Protein AF-A0A7L2IYG3-F1 (afdb_monomer_lite)

Sequence (70 aa):
TEALLHTLKRSRRVKANDRERNRMHHLNAALDELRSVLPTFPDDTKLTKIETLRFAYNYIWALSETLRLA

Foldseek 3Di:
DVVVVVVVVVVVVVVVVVVVVVVVVVVVVVLVVLVVPQDDDPPDDPDDSVRSVVSSVVVVVVVVVVVVVD

Structure (mmCIF, N/CA/C/O backbone):
data_AF-A0A7L2IYG3-F1
#
_entry.id   AF-A0A7L2IYG3-F1
#
loop_
_atom_site.group_PDB
_atom_site.id
_atom_site.type_symbol
_atom_site.label_atom_id
_atom_site.label_alt_id
_atom_site.label_comp_id
_atom_site.label_asym_id
_atom_site.label_entity_id
_atom_site.label_seq_id
_atom_site.pdbx_PDB_ins_code
_atom_site.Cartn_x
_atom_site.Cartn_y
_atom_site.Cartn_z
_atom_site.occupancy
_atom_site.B_iso_or_equiv
_atom_site.auth_seq_id
_atom_site.auth_comp_id
_atom_site.auth_asym_id
_atom_site.auth_atom_id
_atom_site.pdbx_PDB_model_num
ATOM 1 N N . THR A 1 1 ? 25.261 -8.013 -38.306 1.00 83.88 1 THR A N 1
ATOM 2 C CA . THR A 1 1 ? 26.262 -6.980 -37.962 1.00 83.88 1 THR A CA 1
ATOM 3 C C . THR A 1 1 ? 26.162 -6.657 -36.483 1.00 83.88 1 THR A C 1
ATOM 5 O O . THR A 1 1 ? 25.096 -6.844 -35.898 1.00 83.88 1 THR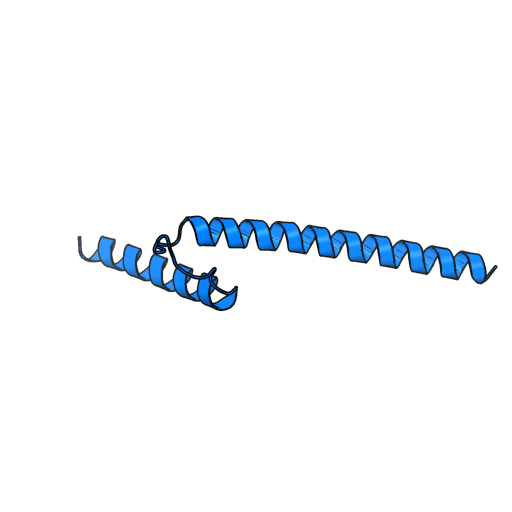 A O 1
ATOM 8 N N . GLU A 1 2 ? 27.238 -6.184 -35.859 1.00 85.50 2 GLU A N 1
ATOM 9 C CA . GLU A 1 2 ? 27.243 -5.798 -34.436 1.00 85.50 2 GLU A CA 1
ATOM 10 C C . GLU A 1 2 ? 26.149 -4.770 -34.091 1.00 85.50 2 GLU A C 1
ATOM 12 O O . GLU A 1 2 ? 25.524 -4.850 -33.033 1.00 85.50 2 GLU A O 1
ATOM 17 N N . ALA A 1 3 ? 25.822 -3.880 -35.034 1.00 87.06 3 ALA A N 1
ATOM 18 C CA . ALA A 1 3 ? 24.740 -2.902 -34.911 1.00 87.06 3 ALA A CA 1
ATOM 19 C C . ALA A 1 3 ? 23.351 -3.535 -34.666 1.00 87.06 3 ALA A C 1
ATOM 21 O O . ALA A 1 3 ? 22.564 -3.030 -33.857 1.00 87.06 3 ALA A O 1
ATOM 22 N N . LEU A 1 4 ? 23.049 -4.670 -35.312 1.00 90.25 4 LEU A N 1
ATOM 23 C CA . LEU A 1 4 ? 21.786 -5.388 -35.103 1.00 90.25 4 LEU A CA 1
ATOM 24 C C . LEU A 1 4 ? 21.731 -6.006 -33.699 1.00 90.25 4 LEU A C 1
ATOM 26 O O . LEU A 1 4 ? 20.725 -5.878 -33.001 1.00 90.25 4 LEU A O 1
ATOM 30 N N . LEU A 1 5 ? 22.831 -6.618 -33.250 1.00 88.62 5 LEU A N 1
ATOM 31 C CA . LEU A 1 5 ? 22.932 -7.196 -31.907 1.00 88.62 5 LEU A CA 1
ATOM 32 C C . LEU A 1 5 ? 22.781 -6.126 -30.818 1.00 88.62 5 LEU A C 1
ATOM 34 O O . LEU A 1 5 ? 22.092 -6.350 -29.820 1.00 88.62 5 LEU A O 1
ATOM 38 N N . HIS A 1 6 ? 23.372 -4.948 -31.020 1.00 90.00 6 HIS A N 1
ATOM 39 C CA . HIS A 1 6 ? 23.225 -3.816 -30.108 1.00 90.00 6 HIS A CA 1
ATOM 40 C C . HIS A 1 6 ? 21.767 -3.329 -30.025 1.00 90.00 6 HIS A C 1
ATOM 42 O O . HIS A 1 6 ? 21.226 -3.148 -28.930 1.00 90.00 6 HIS A O 1
ATOM 48 N N . THR A 1 7 ? 21.091 -3.205 -31.170 1.00 92.31 7 THR A N 1
ATOM 49 C CA . THR A 1 7 ? 19.671 -2.821 -31.237 1.00 92.31 7 THR A CA 1
ATOM 50 C C . THR A 1 7 ? 18.769 -3.830 -30.518 1.00 92.31 7 THR A C 1
ATOM 52 O O . THR A 1 7 ? 17.911 -3.441 -29.720 1.00 92.31 7 THR A O 1
ATOM 55 N N . LEU A 1 8 ? 19.006 -5.132 -30.712 1.00 92.00 8 LEU A N 1
ATOM 56 C CA . LEU A 1 8 ? 18.269 -6.196 -30.024 1.00 92.00 8 LEU A CA 1
ATOM 57 C C . LEU A 1 8 ? 18.483 -6.159 -28.503 1.00 92.00 8 LEU A C 1
ATOM 59 O O . LEU A 1 8 ? 17.515 -6.252 -27.744 1.00 92.00 8 LEU A O 1
ATOM 63 N N . LYS A 1 9 ? 19.726 -5.966 -28.037 1.00 92.62 9 LYS A N 1
ATOM 64 C CA . LYS A 1 9 ? 20.032 -5.800 -26.603 1.00 92.62 9 LYS A CA 1
ATOM 65 C C . LYS A 1 9 ? 19.294 -4.596 -26.009 1.00 92.62 9 LYS A C 1
ATOM 67 O O . LYS A 1 9 ? 18.676 -4.723 -24.950 1.00 92.62 9 LYS A O 1
ATOM 72 N N . ARG A 1 10 ? 19.283 -3.453 -26.707 1.00 94.25 10 ARG A N 1
ATOM 73 C CA . ARG A 1 10 ? 18.538 -2.256 -26.282 1.00 94.25 10 ARG A CA 1
ATOM 74 C C . ARG A 1 10 ? 17.036 -2.531 -26.193 1.00 94.25 10 ARG A C 1
ATOM 76 O O . ARG A 1 10 ? 16.437 -2.198 -25.174 1.00 94.25 10 ARG A O 1
ATOM 83 N N . SER A 1 11 ? 16.450 -3.179 -27.201 1.00 95.69 11 SER A N 1
ATOM 84 C CA . SER A 1 11 ? 15.026 -3.548 -27.207 1.00 95.69 11 SER A CA 1
ATOM 85 C C . SER A 1 11 ? 14.664 -4.455 -26.025 1.00 95.69 11 SER A C 1
ATOM 87 O O . SER A 1 11 ? 13.683 -4.204 -25.325 1.00 95.69 11 SER A O 1
ATOM 89 N N . ARG A 1 12 ? 15.497 -5.462 -25.723 1.00 96.31 12 ARG A N 1
ATOM 90 C CA . ARG A 1 12 ? 15.302 -6.344 -24.557 1.00 96.31 12 ARG A CA 1
ATOM 91 C C . ARG A 1 12 ? 15.327 -5.574 -23.238 1.00 96.31 12 ARG A C 1
ATOM 93 O O . ARG A 1 12 ? 14.482 -5.836 -22.384 1.00 96.31 12 ARG A O 1
ATOM 100 N N . ARG A 1 13 ? 16.254 -4.622 -23.088 1.00 96.94 13 ARG A N 1
ATOM 101 C CA . ARG A 1 13 ? 16.348 -3.768 -21.894 1.00 96.94 13 ARG A CA 1
ATOM 102 C C . ARG A 1 13 ? 15.116 -2.879 -21.732 1.00 96.94 13 ARG A C 1
ATOM 104 O O . ARG A 1 13 ? 14.576 -2.815 -20.637 1.00 96.94 13 ARG A O 1
ATOM 111 N N . VAL A 1 14 ? 14.635 -2.256 -22.810 1.00 97.62 14 VAL A N 1
ATOM 112 C CA . VAL A 1 14 ? 13.402 -1.444 -22.779 1.00 97.62 14 VAL A CA 1
ATOM 113 C C . VAL A 1 14 ? 12.213 -2.295 -22.329 1.00 97.62 14 VAL A C 1
ATOM 115 O O . VAL A 1 14 ? 11.568 -1.960 -21.342 1.00 97.62 14 VAL A O 1
ATOM 118 N N . LYS A 1 15 ? 12.014 -3.468 -22.947 1.00 97.81 15 LYS A N 1
ATOM 119 C CA . LYS A 1 15 ? 10.943 -4.398 -22.553 1.00 97.81 15 LYS A CA 1
ATOM 120 C C . LYS A 1 15 ? 11.045 -4.840 -21.088 1.00 97.81 15 LYS A C 1
ATOM 122 O O . LYS A 1 15 ? 10.021 -5.053 -20.450 1.00 97.81 15 LYS A O 1
ATOM 127 N N . ALA A 1 16 ? 12.254 -5.031 -20.559 1.00 97.94 16 ALA A N 1
ATOM 128 C CA . ALA A 1 16 ? 12.453 -5.379 -19.152 1.00 97.94 16 ALA A CA 1
ATOM 129 C C . ALA A 1 16 ? 12.092 -4.221 -18.211 1.00 97.94 16 ALA A C 1
ATOM 131 O O . ALA A 1 16 ? 11.391 -4.441 -17.227 1.00 97.94 16 ALA A O 1
ATOM 132 N N . ASN A 1 17 ? 12.501 -2.998 -18.552 1.00 98.44 17 ASN A N 1
ATOM 133 C CA . ASN A 1 17 ? 12.178 -1.804 -17.775 1.00 98.44 17 ASN A CA 1
ATOM 134 C C . ASN A 1 17 ? 10.668 -1.538 -17.738 1.00 98.44 17 ASN A C 1
ATOM 136 O O . ASN A 1 17 ? 10.137 -1.192 -16.687 1.00 98.44 17 ASN A O 1
ATOM 140 N N . ASP A 1 18 ? 9.968 -1.737 -18.858 1.00 98.50 18 ASP A N 1
ATOM 141 C CA . ASP A 1 18 ? 8.515 -1.552 -18.916 1.00 98.50 18 ASP A CA 1
ATOM 142 C C . ASP A 1 18 ? 7.777 -2.578 -18.049 1.00 98.50 18 ASP A C 1
ATOM 144 O O . ASP A 1 18 ? 6.831 -2.226 -17.344 1.00 98.50 18 ASP A O 1
ATOM 148 N N . ARG A 1 19 ? 8.254 -3.830 -18.016 1.00 98.50 19 ARG A N 1
ATOM 149 C CA . ARG A 1 19 ? 7.712 -4.847 -17.103 1.00 98.50 19 ARG A CA 1
ATOM 150 C C . ARG A 1 19 ? 7.897 -4.461 -15.639 1.00 98.50 19 ARG A C 1
ATOM 152 O O . ARG A 1 19 ? 6.945 -4.575 -14.873 1.00 98.50 19 ARG A O 1
ATOM 159 N N . GLU A 1 20 ? 9.081 -3.988 -15.255 1.00 98.44 20 GLU A N 1
ATOM 160 C CA . GLU A 1 20 ? 9.324 -3.583 -13.866 1.00 98.44 20 GLU A CA 1
ATOM 161 C C . GLU A 1 20 ? 8.516 -2.341 -13.484 1.00 98.44 20 GLU A C 1
ATOM 163 O O . GLU A 1 20 ? 7.958 -2.279 -12.389 1.00 98.44 20 GLU A O 1
ATOM 168 N N . ARG A 1 21 ? 8.357 -1.383 -14.406 1.00 98.62 21 ARG A N 1
ATOM 169 C CA . ARG A 1 21 ? 7.481 -0.227 -14.192 1.00 98.62 21 ARG A CA 1
ATOM 170 C C . ARG A 1 21 ? 6.040 -0.670 -13.935 1.00 98.62 21 ARG A C 1
ATOM 172 O O . ARG A 1 21 ? 5.442 -0.235 -12.956 1.00 98.62 21 ARG A O 1
ATOM 179 N N . ASN A 1 22 ? 5.510 -1.583 -14.750 1.00 98.50 22 ASN A N 1
ATOM 180 C CA . ASN A 1 22 ? 4.171 -2.134 -14.544 1.00 98.50 22 ASN A CA 1
ATOM 181 C C . ASN A 1 22 ? 4.065 -2.878 -13.208 1.00 98.50 22 ASN A C 1
ATOM 183 O O . ASN A 1 22 ? 3.093 -2.687 -12.483 1.00 98.50 22 ASN A O 1
ATOM 187 N N . ARG A 1 23 ? 5.068 -3.676 -12.827 1.00 98.62 23 ARG A N 1
ATOM 188 C CA . ARG A 1 23 ? 5.103 -4.338 -11.513 1.00 98.62 23 ARG A CA 1
ATOM 189 C C . ARG A 1 23 ? 5.022 -3.321 -10.369 1.00 98.62 23 ARG A C 1
ATOM 191 O O . ARG A 1 23 ? 4.246 -3.506 -9.434 1.00 98.62 23 ARG A O 1
ATOM 198 N N . MET A 1 24 ? 5.775 -2.226 -10.470 1.00 98.56 24 MET A N 1
ATOM 199 C CA . MET A 1 24 ? 5.758 -1.149 -9.481 1.00 98.56 24 MET A CA 1
ATOM 200 C C . MET A 1 24 ? 4.434 -0.379 -9.451 1.00 98.56 24 MET A C 1
ATOM 202 O O . MET A 1 24 ? 4.014 0.021 -8.367 1.00 98.56 24 MET A O 1
ATOM 206 N N . HIS A 1 25 ? 3.751 -0.201 -10.588 1.00 98.50 25 HIS A N 1
ATOM 207 C CA . HIS A 1 25 ? 2.403 0.376 -10.615 1.00 98.50 25 HIS A CA 1
ATOM 208 C C . HIS A 1 25 ? 1.402 -0.483 -9.837 1.00 98.50 25 HIS A C 1
ATOM 210 O O . HIS A 1 25 ? 0.711 0.055 -8.977 1.00 98.50 25 HIS A O 1
ATOM 216 N N . HIS A 1 26 ? 1.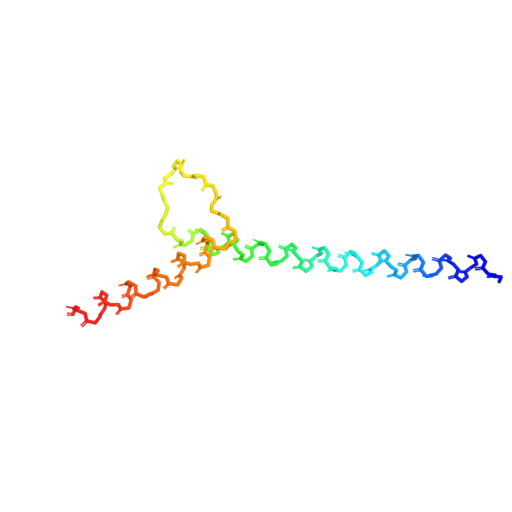388 -1.803 -10.054 1.00 98.31 26 HIS A N 1
ATOM 217 C CA . HIS A 1 26 ? 0.525 -2.713 -9.289 1.00 98.31 26 HIS A CA 1
ATOM 218 C C . HIS A 1 26 ? 0.839 -2.673 -7.787 1.00 98.31 26 HIS A C 1
ATOM 220 O O . HIS A 1 26 ? -0.068 -2.577 -6.966 1.00 98.31 26 HIS A O 1
ATOM 226 N N . LEU A 1 27 ? 2.126 -2.682 -7.417 1.00 98.38 27 LEU A N 1
ATOM 227 C CA . LEU A 1 27 ? 2.540 -2.599 -6.014 1.00 98.38 27 LEU A CA 1
ATOM 228 C C . LEU A 1 27 ? 2.10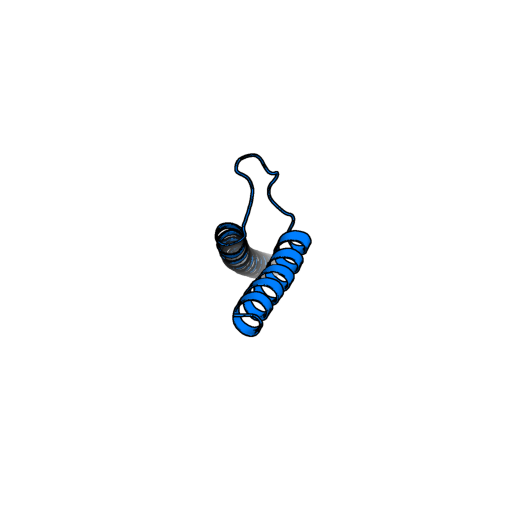3 -1.284 -5.355 1.00 98.38 27 LEU A C 1
ATOM 230 O O . LEU A 1 27 ? 1.656 -1.278 -4.212 1.00 98.38 27 LEU A O 1
ATOM 234 N N . ASN A 1 28 ? 2.254 -0.160 -6.057 1.00 97.44 28 ASN A N 1
ATOM 235 C CA . ASN A 1 28 ? 1.850 1.138 -5.528 1.00 97.44 28 ASN A CA 1
ATOM 236 C C . ASN A 1 28 ? 0.321 1.251 -5.419 1.00 97.44 28 ASN A C 1
ATOM 238 O O . ASN A 1 28 ? -0.144 1.821 -4.438 1.00 97.44 28 ASN A O 1
ATOM 242 N N . ALA A 1 29 ? -0.437 0.676 -6.360 1.00 97.88 29 ALA A N 1
ATOM 243 C CA . ALA A 1 29 ? -1.897 0.624 -6.291 1.00 97.88 29 ALA A CA 1
ATOM 244 C C . ALA A 1 29 ? -2.378 -0.162 -5.060 1.00 97.88 29 ALA A C 1
ATOM 246 O O . ALA A 1 29 ? -3.180 0.355 -4.292 1.00 97.88 29 ALA A O 1
ATOM 247 N N . ALA A 1 30 ? -1.805 -1.342 -4.802 1.00 98.38 30 ALA A N 1
ATOM 248 C CA . ALA A 1 30 ? -2.113 -2.123 -3.600 1.00 98.38 30 ALA A CA 1
ATOM 249 C C . ALA A 1 30 ? -1.755 -1.376 -2.299 1.00 98.38 30 ALA A C 1
ATOM 251 O O . ALA A 1 30 ? -2.453 -1.478 -1.294 1.00 98.38 30 ALA A O 1
ATOM 252 N N . LEU A 1 31 ? -0.668 -0.594 -2.303 1.00 97.44 31 LEU A N 1
ATOM 253 C CA . LEU A 1 31 ? -0.297 0.222 -1.146 1.00 97.44 31 LEU A CA 1
ATOM 254 C C . LEU A 1 31 ? -1.261 1.400 -0.932 1.00 97.44 31 LEU A C 1
ATOM 256 O O . LEU A 1 31 ? -1.505 1.783 0.208 1.00 97.44 31 LEU A O 1
ATOM 260 N N . ASP A 1 32 ? -1.787 1.991 -2.004 1.00 95.31 32 ASP A N 1
ATOM 261 C CA . ASP A 1 32 ? -2.803 3.043 -1.922 1.00 95.31 32 ASP A CA 1
ATOM 262 C C . ASP A 1 32 ? -4.160 2.487 -1.462 1.00 95.31 32 ASP A C 1
ATOM 264 O O . ASP A 1 32 ? -4.817 3.115 -0.635 1.00 95.31 32 ASP A O 1
ATOM 268 N N . GLU A 1 33 ? -4.526 1.279 -1.892 1.00 96.44 33 GLU A N 1
ATOM 269 C CA . GLU A 1 33 ? -5.682 0.551 -1.358 1.00 96.44 33 GLU A CA 1
ATOM 270 C C . GLU A 1 33 ? -5.526 0.293 0.147 1.00 96.44 33 GLU A C 1
ATOM 272 O O . GLU A 1 33 ? -6.430 0.609 0.920 1.00 96.44 33 GLU A O 1
ATOM 277 N N . LEU A 1 34 ? -4.343 -0.151 0.592 1.00 96.62 34 LEU A N 1
ATOM 278 C CA . LEU A 1 34 ? -4.055 -0.294 2.018 1.00 96.62 34 LEU A CA 1
ATOM 279 C C . LEU A 1 34 ? -4.218 1.033 2.769 1.00 96.62 34 LEU A C 1
ATOM 281 O O . LEU A 1 34 ? -4.817 1.041 3.834 1.00 96.62 34 LEU A O 1
ATOM 285 N N . ARG A 1 35 ? -3.735 2.161 2.227 1.00 94.69 35 ARG A N 1
ATOM 286 C CA . ARG A 1 35 ? -3.930 3.480 2.861 1.00 94.69 35 ARG A CA 1
ATOM 287 C C . ARG A 1 35 ? -5.405 3.839 3.018 1.00 94.69 35 ARG A C 1
ATOM 289 O O . ARG A 1 35 ? -5.755 4.425 4.032 1.00 94.69 35 ARG A O 1
ATOM 296 N N . SER A 1 36 ? -6.244 3.491 2.042 1.00 92.50 36 SER A N 1
ATOM 297 C CA . SER A 1 36 ? -7.666 3.863 2.038 1.00 92.50 36 SER A CA 1
ATOM 298 C C . SER A 1 36 ? -8.484 3.230 3.166 1.00 92.50 36 SER A C 1
ATOM 300 O O . SER A 1 36 ? -9.521 3.769 3.540 1.00 92.50 36 SER A O 1
ATOM 302 N N . VAL A 1 37 ? -8.013 2.108 3.720 1.00 93.75 37 VAL A N 1
ATOM 303 C CA . VAL A 1 37 ? -8.672 1.408 4.833 1.00 93.75 37 VAL A CA 1
ATOM 304 C C . VAL A 1 37 ? -8.071 1.749 6.198 1.00 93.75 37 VAL A C 1
ATOM 306 O O . VAL A 1 37 ? -8.581 1.291 7.220 1.00 93.75 37 VAL A O 1
ATOM 309 N N . LEU A 1 38 ? -6.980 2.521 6.239 1.00 93.12 38 LEU A N 1
ATOM 310 C CA . LEU A 1 38 ? -6.407 2.982 7.499 1.00 93.12 38 LEU A CA 1
ATOM 311 C C . LEU A 1 38 ? -7.203 4.178 8.029 1.00 93.12 38 LEU A C 1
ATOM 313 O O . LEU A 1 38 ? -7.621 5.033 7.248 1.00 93.12 38 LEU A O 1
ATOM 317 N N . PRO A 1 39 ? -7.384 4.286 9.354 1.00 91.62 39 PRO A N 1
ATOM 318 C CA . PRO A 1 39 ? -8.025 5.449 9.943 1.00 91.62 39 PRO A CA 1
ATOM 319 C C . PRO A 1 39 ? -7.111 6.673 9.785 1.00 91.62 39 PRO A C 1
ATOM 321 O O . PRO A 1 39 ? -6.111 6.804 10.487 1.00 91.62 39 PRO A O 1
ATOM 324 N N . THR A 1 40 ? -7.442 7.566 8.853 1.00 76.94 40 THR A N 1
ATOM 325 C CA . THR A 1 40 ? -6.714 8.823 8.610 1.00 76.94 40 THR A CA 1
ATOM 326 C C . THR A 1 40 ? -7.639 10.028 8.734 1.00 76.94 40 THR A C 1
ATOM 328 O O . THR A 1 40 ? -8.807 9.955 8.347 1.00 76.94 40 THR A O 1
ATOM 331 N N . PHE A 1 41 ? -7.121 11.148 9.243 1.00 62.34 41 PHE A N 1
ATOM 332 C CA . PHE A 1 41 ? -7.860 12.408 9.287 1.00 62.34 41 PHE A CA 1
ATOM 333 C C . PHE A 1 41 ? -7.919 13.058 7.893 1.00 62.34 41 PHE A C 1
ATOM 335 O O . PHE A 1 41 ? -6.983 12.904 7.108 1.00 62.34 41 PHE A O 1
ATOM 342 N N . PRO A 1 42 ? -9.009 13.778 7.568 1.00 62.06 42 PRO A N 1
ATOM 343 C CA . PRO A 1 42 ? -9.280 14.280 6.217 1.00 62.06 42 PRO A CA 1
ATOM 344 C C . PRO A 1 42 ? -8.237 15.266 5.659 1.00 62.06 42 PRO A C 1
ATOM 346 O O . PRO A 1 42 ? -8.189 15.440 4.445 1.00 62.06 42 PRO A O 1
ATOM 349 N N . ASP A 1 43 ? -7.376 15.841 6.505 1.00 61.84 43 ASP A N 1
ATOM 350 C CA . ASP A 1 43 ? -6.361 16.834 6.118 1.00 61.84 43 ASP A CA 1
ATOM 351 C C . ASP A 1 43 ? -4.909 16.316 6.187 1.00 61.84 43 ASP A C 1
ATOM 353 O O . ASP A 1 43 ? -3.965 17.087 5.992 1.00 61.84 43 ASP A O 1
ATOM 357 N N . ASP A 1 44 ? -4.691 15.025 6.465 1.00 65.50 44 ASP A N 1
ATOM 358 C CA . ASP A 1 44 ? -3.338 14.520 6.708 1.00 65.50 44 ASP A CA 1
ATOM 359 C C . ASP A 1 44 ? -2.538 14.217 5.434 1.00 65.50 44 ASP A C 1
ATOM 361 O O . ASP A 1 44 ? -3.013 13.670 4.434 1.00 65.50 44 ASP A O 1
ATOM 365 N N . THR A 1 45 ? -1.250 14.554 5.511 1.00 73.38 45 THR A N 1
ATOM 366 C CA . THR A 1 45 ? -0.258 14.300 4.462 1.00 73.38 45 THR A CA 1
ATOM 367 C C . THR A 1 45 ? -0.196 12.806 4.135 1.00 73.38 45 THR A C 1
ATOM 369 O O . THR A 1 45 ? -0.131 11.965 5.032 1.00 73.38 45 THR A O 1
ATOM 372 N N . LYS A 1 46 ? -0.163 12.457 2.838 1.00 84.12 46 LYS A N 1
ATOM 373 C CA . LYS A 1 46 ? -0.063 11.061 2.379 1.00 84.12 46 LYS A CA 1
ATOM 374 C C . LYS A 1 46 ? 1.103 10.345 3.071 1.00 84.12 46 LYS A C 1
ATOM 376 O O . LYS A 1 46 ? 2.263 10.673 2.827 1.00 84.12 46 LYS A O 1
ATOM 381 N N . LEU A 1 47 ? 0.781 9.314 3.857 1.00 90.50 47 LEU A N 1
ATOM 382 C CA . LEU A 1 47 ? 1.763 8.491 4.567 1.00 90.50 47 LEU A CA 1
ATOM 383 C C . LEU A 1 47 ? 2.827 7.940 3.612 1.00 90.50 47 LEU A C 1
ATOM 385 O O . LEU A 1 47 ? 2.513 7.386 2.545 1.00 90.50 47 LEU A O 1
ATOM 389 N N . THR A 1 48 ? 4.091 7.978 4.029 1.00 94.56 48 THR A N 1
ATOM 390 C CA . THR A 1 48 ? 5.175 7.286 3.324 1.00 94.56 48 THR A CA 1
ATOM 391 C C . THR A 1 48 ? 4.935 5.771 3.307 1.00 94.56 48 THR A C 1
ATOM 393 O O . THR A 1 48 ? 4.063 5.232 3.998 1.00 94.56 48 THR A O 1
ATOM 396 N N . LYS A 1 49 ? 5.698 5.032 2.487 1.00 96.19 49 LYS A N 1
ATOM 397 C CA . LYS A 1 49 ? 5.531 3.571 2.377 1.00 96.19 49 LYS A CA 1
ATOM 398 C C . LYS A 1 49 ? 5.746 2.859 3.714 1.00 96.19 49 LYS A C 1
ATOM 400 O O . LYS A 1 49 ? 4.971 1.977 4.059 1.00 96.19 49 LYS A O 1
ATOM 405 N N . ILE A 1 50 ? 6.776 3.256 4.462 1.00 97.56 50 ILE A N 1
ATOM 406 C CA . ILE A 1 50 ? 7.103 2.636 5.749 1.00 97.56 50 ILE A CA 1
ATOM 407 C C . ILE A 1 50 ? 6.071 2.979 6.824 1.00 97.56 50 ILE A C 1
ATOM 409 O O . ILE A 1 50 ? 5.676 2.100 7.586 1.00 97.56 50 ILE A O 1
ATOM 413 N N . GLU A 1 51 ? 5.586 4.220 6.854 1.00 95.38 51 GLU A N 1
ATOM 414 C CA . GLU A 1 51 ? 4.534 4.636 7.787 1.00 95.38 51 GLU A CA 1
ATOM 415 C C . GLU A 1 51 ? 3.234 3.881 7.523 1.00 95.38 51 GLU A C 1
ATOM 417 O O . GLU A 1 51 ? 2.644 3.363 8.462 1.00 95.38 51 GLU A O 1
ATOM 422 N N . THR A 1 52 ? 2.848 3.723 6.251 1.00 96.25 52 THR A N 1
ATOM 423 C CA . THR A 1 52 ? 1.652 2.953 5.860 1.00 96.25 52 THR A CA 1
ATOM 424 C C . THR A 1 52 ? 1.712 1.523 6.405 1.00 96.25 52 THR A C 1
ATOM 426 O O . THR A 1 52 ? 0.753 1.046 7.001 1.00 96.25 52 THR A O 1
ATOM 429 N N . LEU A 1 53 ? 2.854 0.842 6.249 1.00 98.06 53 LEU A N 1
ATOM 430 C CA . LEU A 1 53 ? 3.019 -0.539 6.714 1.00 98.06 53 LEU A CA 1
ATOM 431 C C . LEU A 1 53 ? 3.015 -0.648 8.244 1.00 98.06 53 LEU A C 1
ATOM 433 O O . LEU A 1 53 ? 2.388 -1.549 8.797 1.00 98.06 53 LEU A O 1
ATOM 437 N N . ARG A 1 54 ? 3.694 0.276 8.936 1.00 97.75 54 ARG A N 1
ATOM 438 C CA . ARG A 1 54 ? 3.710 0.317 10.407 1.00 97.75 54 ARG A CA 1
ATOM 439 C C . ARG A 1 54 ? 2.323 0.602 10.973 1.00 97.75 54 ARG A C 1
ATOM 441 O O . ARG A 1 54 ? 1.917 -0.044 11.935 1.00 97.75 54 ARG A O 1
ATOM 448 N N . PHE A 1 55 ? 1.591 1.532 10.365 1.00 96.12 55 PHE A N 1
ATOM 449 C CA . PHE A 1 55 ? 0.240 1.866 10.791 1.00 96.12 55 PHE A CA 1
ATOM 450 C C . PHE A 1 55 ? -0.708 0.688 10.547 1.00 96.12 55 PHE A C 1
ATOM 452 O O . PHE A 1 55 ? -1.393 0.269 11.473 1.00 96.12 55 PHE A O 1
ATOM 459 N N . ALA A 1 56 ? -0.667 0.059 9.371 1.00 97.75 56 ALA A N 1
ATOM 460 C CA . ALA A 1 56 ? -1.463 -1.137 9.102 1.00 97.75 56 ALA A CA 1
ATOM 461 C C . ALA A 1 56 ? -1.249 -2.245 10.146 1.00 97.75 56 ALA A C 1
ATOM 463 O O . ALA A 1 56 ? -2.218 -2.783 10.677 1.00 97.75 56 ALA A O 1
ATOM 464 N N . TYR A 1 57 ? 0.007 -2.536 10.497 1.00 98.25 57 TYR A N 1
ATOM 465 C CA . TYR A 1 57 ? 0.327 -3.512 11.539 1.00 98.25 57 TYR A CA 1
ATOM 466 C C . TYR A 1 57 ? -0.288 -3.139 12.897 1.00 98.25 57 TYR A C 1
ATOM 468 O O . TYR A 1 57 ? -0.982 -3.952 13.511 1.00 98.25 57 TYR A O 1
ATOM 476 N N . ASN A 1 58 ? -0.079 -1.899 13.347 1.00 97.69 58 ASN A N 1
ATOM 477 C CA . ASN A 1 58 ? -0.612 -1.425 14.625 1.00 97.69 58 ASN A CA 1
ATOM 478 C C . ASN A 1 58 ? -2.146 -1.421 14.641 1.00 97.69 58 ASN A C 1
ATOM 480 O O . ASN A 1 58 ? -2.748 -1.727 15.667 1.00 97.69 58 ASN A O 1
ATOM 484 N N . TYR A 1 59 ? -2.778 -1.101 13.511 1.00 97.06 59 TYR A N 1
ATOM 485 C CA . TYR A 1 59 ? -4.229 -1.072 13.397 1.00 97.06 59 TYR A CA 1
ATOM 486 C C . TYR A 1 59 ? -4.829 -2.478 13.497 1.00 97.06 59 TYR A C 1
ATOM 488 O O . TYR A 1 59 ? -5.747 -2.691 14.286 1.00 97.06 59 TYR A O 1
ATOM 496 N N . ILE A 1 60 ? -4.248 -3.462 12.798 1.00 98.19 60 ILE A N 1
ATOM 497 C CA . ILE A 1 60 ? -4.629 -4.877 12.943 1.00 98.19 60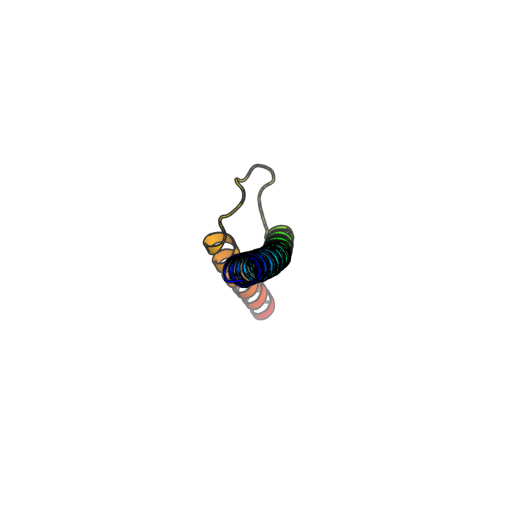 ILE A CA 1
ATOM 498 C C . ILE A 1 60 ? -4.489 -5.325 14.404 1.00 98.19 60 ILE A C 1
ATOM 500 O O . ILE A 1 60 ? -5.394 -5.967 14.941 1.00 98.19 60 ILE A O 1
ATOM 504 N N . TRP A 1 61 ? -3.380 -4.975 15.063 1.00 98.00 61 TRP A N 1
ATOM 505 C CA . TRP A 1 61 ? -3.156 -5.314 16.470 1.00 98.00 61 TRP A CA 1
ATOM 506 C C . TRP A 1 61 ? -4.220 -4.698 17.391 1.00 98.00 61 TRP A C 1
ATOM 508 O O . TRP A 1 61 ? -4.805 -5.418 18.200 1.00 98.00 61 TRP A O 1
ATOM 518 N N . ALA A 1 62 ? -4.523 -3.407 17.227 1.00 97.25 62 ALA A N 1
ATOM 519 C CA . ALA A 1 62 ? -5.504 -2.696 18.046 1.00 97.25 62 ALA A CA 1
ATOM 520 C C . ALA A 1 62 ? -6.926 -3.258 17.878 1.00 97.25 62 ALA A C 1
ATOM 522 O O . ALA A 1 62 ? -7.624 -3.481 18.868 1.00 97.25 62 ALA A O 1
ATOM 523 N N . LEU A 1 63 ? -7.344 -3.549 16.640 1.00 97.31 63 LEU A N 1
ATOM 524 C CA . LEU A 1 63 ? -8.631 -4.201 16.375 1.00 97.31 63 LEU A CA 1
ATOM 525 C C . LEU A 1 63 ? -8.689 -5.602 16.995 1.00 97.31 63 LEU A C 1
ATOM 527 O O . LEU A 1 63 ? -9.694 -5.972 17.597 1.00 97.31 63 LEU A O 1
ATOM 531 N N . SER A 1 64 ? -7.595 -6.360 16.899 1.00 98.06 64 SER A N 1
ATOM 532 C CA . SER A 1 64 ? -7.507 -7.696 17.496 1.00 98.06 64 SER A CA 1
ATOM 533 C C . SER A 1 64 ? -7.607 -7.657 19.022 1.00 98.06 64 SER A C 1
ATOM 535 O O . SER A 1 64 ? -8.215 -8.544 19.609 1.00 98.06 64 SER A O 1
ATOM 537 N N . GLU A 1 65 ? -7.015 -6.652 19.672 1.00 97.94 65 GLU A N 1
ATOM 538 C CA . GLU A 1 65 ? -7.128 -6.460 21.123 1.00 97.94 65 GLU A CA 1
ATOM 539 C C . GLU A 1 65 ? -8.539 -6.019 21.525 1.00 97.94 65 GLU A C 1
ATOM 541 O O . GLU A 1 65 ? -9.101 -6.556 22.473 1.00 97.94 65 GLU A O 1
ATOM 546 N N . THR A 1 66 ? -9.155 -5.123 20.750 1.00 97.19 66 THR A N 1
ATOM 547 C CA . THR A 1 66 ? -10.537 -4.670 20.986 1.00 97.19 66 THR A CA 1
ATOM 548 C C . THR A 1 66 ? -11.517 -5.843 20.994 1.00 97.19 66 THR A C 1
ATOM 550 O O . THR A 1 66 ? -12.391 -5.903 21.848 1.00 97.19 66 THR A O 1
ATOM 553 N N . LEU A 1 67 ? -11.341 -6.807 20.085 1.00 96.56 67 LEU A N 1
ATOM 554 C CA . LEU A 1 67 ? -12.162 -8.020 20.040 1.00 96.56 67 LEU A CA 1
ATOM 555 C C . LEU A 1 67 ? -11.870 -9.012 21.177 1.00 96.56 67 LEU A C 1
ATOM 557 O O . LEU A 1 67 ? -12.738 -9.814 21.491 1.00 96.56 67 LEU A O 1
ATOM 561 N N . ARG A 1 68 ? -10.666 -9.003 21.768 1.00 94.62 68 ARG A N 1
ATOM 562 C CA . ARG A 1 68 ? -10.326 -9.859 22.923 1.00 94.62 68 ARG A CA 1
ATOM 563 C C . ARG A 1 68 ? -10.896 -9.334 24.236 1.00 94.62 68 ARG A C 1
ATOM 565 O O 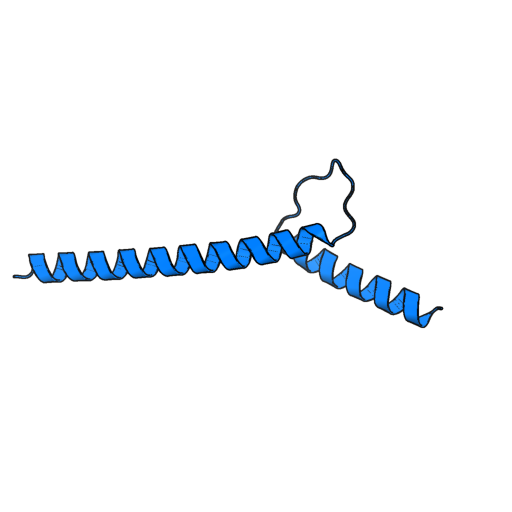. ARG A 1 68 ? -11.133 -10.122 25.145 1.00 94.62 68 ARG A O 1
ATOM 572 N N . LEU A 1 69 ? -11.015 -8.014 24.347 1.00 85.88 69 LEU A N 1
ATOM 573 C CA . LEU A 1 69 ? -11.513 -7.326 25.538 1.00 85.88 69 LEU A CA 1
ATOM 574 C C . LEU A 1 69 ? -13.044 -7.178 25.553 1.00 85.88 69 LEU A C 1
ATOM 576 O O . LEU A 1 69 ? -13.591 -6.791 26.585 1.00 85.88 69 LEU A O 1
ATOM 580 N N . ALA A 1 70 ? -13.702 -7.442 24.422 1.00 69.06 70 ALA A N 1
ATOM 581 C CA . ALA A 1 70 ? -15.156 -7.489 24.276 1.00 69.06 70 ALA A CA 1
ATOM 582 C C . ALA A 1 70 ? -15.717 -8.853 24.703 1.00 69.06 70 ALA A C 1
ATOM 584 O O . ALA A 1 70 ? -16.816 -8.857 25.300 1.00 69.06 70 ALA A O 1
#

pLDDT: mean 92.52, std 9.34, range [61.84, 98.62]

Radius of gyration: 21.07 Å; chains: 1; bounding box: 42×27×64 Å

InterPro domains:
  IPR011598 Myc-type, basic helix-loop-helix (bHLH) domain [PF00010] (12-62)
  IPR011598 Myc-type, basic helix-loop-helix (bHLH) domain [PS50888] (11-63)
  IPR011598 Myc-type, basic helix-loop-helix (bHLH) domain [SM00353] (17-69)
  IPR036638 Helix-loop-helix DNA-binding domain superfamily [G3DSA:4.10.280.10] (11-69)
  IPR036638 Helix-loop-helix DNA-binding domain superfamily [SSF47459] (9-68)
  IPR050359 Ba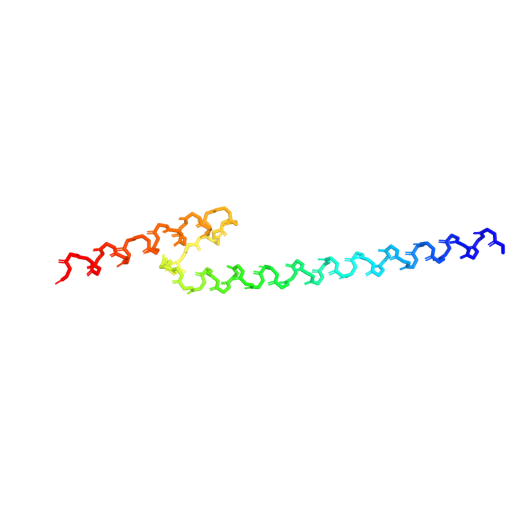sic helix-loop-helix transcription factors [PTHR19290] (6-69)

Secondary structure (DSSP, 8-state):
-HHHHHHHHHHHHHHHHHHHHHHHHHHHHHHHHHHHTS---TTPPPPPHHHHHHHHHHHHHHHHHHHHH-

Organism: NCBI:txid91796